Protein AF-A0A7S2DG35-F1 (afdb_monomer)

Foldseek 3Di:
DPDPDDQDDDPVVQCPDPPRNVVQVVVQVPDDDPDVPDGPDPRDDPCQPFDDDDDDDDDDDCPPPDPPPPVVVVVVVVVVVVRVVVVVCCCPPPQLVPDQPRTPVSQVVVCVVVVDGDDGSPPPDD

Nearest PDB structures (foldseek):
  7b0y-assembly1_b  TM=3.272E-01  e=3.017E+00  Homo sapiens

Radius of gyration: 22.72 Å; Cα contacts (8 Å, |Δi|>4): 69; chains: 1; bounding box: 36×44×59 Å

Secondary structure (DSSP, 8-state):
----------HHHHHTSTTTHHHHHHHHTTSPPSSTT-------S----PPP---PPPPPP-TT--TT-HHHHHHHHHHHHHHHHHHHHIIIIIITTT-TTSSHHHHHHHHHHHSSPPPPTT-S--

pLDDT: mean 76.57, std 19.54, range [32.38, 97.25]

Solvent-accessible surface area (backbone atoms only — not comparable to full-atom values): 8322 Å² total; per-residue (Å²): 136,87,77,92,73,73,90,78,74,56,76,70,60,56,62,66,37,85,91,50,25,64,65,47,51,63,54,44,73,71,50,86,57,95,44,95,92,53,77,78,68,74,80,79,59,93,80,69,66,58,65,87,83,86,80,86,78,83,86,80,86,58,92,86,66,54,96,84,37,66,64,61,51,51,50,52,52,51,50,51,48,52,52,52,54,51,49,50,47,47,42,63,72,57,46,55,77,66,32,84,52,34,48,47,68,58,26,52,54,49,22,70,76,67,77,45,82,67,82,62,84,77,71,78,77,133

Mean predicted aligned error: 13.56 Å

Organism: NCBI:txid156173

Structure (mmCIF, N/CA/C/O backbone):
data_AF-A0A7S2DG35-F1
#
_entry.id   AF-A0A7S2DG35-F1
#
loop_
_atom_site.group_PDB
_atom_site.id
_atom_site.type_symbol
_atom_site.label_atom_id
_atom_site.label_alt_id
_atom_site.label_comp_id
_atom_site.label_asym_id
_atom_site.label_entity_id
_atom_site.label_seq_id
_atom_site.pdbx_PDB_ins_code
_atom_site.Cartn_x
_atom_site.Cartn_y
_atom_site.Cartn_z
_atom_site.occupancy
_atom_site.B_iso_or_equiv
_atom_site.auth_seq_id
_atom_site.auth_comp_id
_atom_site.auth_asym_id
_atom_site.auth_atom_id
_atom_site.pdbx_PDB_model_num
ATOM 1 N N . LEU A 1 1 ? -5.696 16.897 -3.460 1.00 34.94 1 LEU A N 1
ATOM 2 C CA . LEU A 1 1 ? -4.703 17.271 -2.423 1.00 34.94 1 LEU A CA 1
ATOM 3 C C . LEU A 1 1 ? -5.353 17.130 -1.051 1.00 34.94 1 LEU A C 1
ATOM 5 O O . LEU A 1 1 ? -5.981 18.063 -0.569 1.00 34.94 1 LEU A O 1
ATOM 9 N N . TYR A 1 2 ? -5.279 15.931 -0.475 1.00 36.50 2 TYR A N 1
ATOM 10 C CA . TYR A 1 2 ? -5.811 15.630 0.854 1.00 36.50 2 TYR A CA 1
ATOM 11 C C . TYR A 1 2 ? -4.840 16.232 1.880 1.00 36.50 2 TYR A C 1
ATOM 13 O O . TYR A 1 2 ? -3.731 15.733 2.051 1.00 36.50 2 TYR A O 1
ATOM 21 N N . ARG A 1 3 ? -5.188 17.372 2.484 1.00 32.38 3 ARG A N 1
ATOM 22 C CA . ARG A 1 3 ? -4.375 17.976 3.550 1.00 32.38 3 ARG A CA 1
ATOM 23 C C . ARG A 1 3 ? -4.629 17.179 4.830 1.00 32.38 3 ARG A C 1
ATOM 25 O O . ARG A 1 3 ? -5.671 17.337 5.449 1.00 32.38 3 ARG A O 1
ATOM 32 N N . SER A 1 4 ? -3.696 16.310 5.206 1.00 46.09 4 SER A N 1
ATOM 33 C CA . SER A 1 4 ? -3.757 15.483 6.423 1.00 46.09 4 SER A CA 1
ATOM 34 C C . SER A 1 4 ? -3.335 16.225 7.697 1.00 46.09 4 SER A C 1
ATOM 36 O O . SER A 1 4 ? -3.139 15.592 8.730 1.00 46.09 4 SER A O 1
ATOM 38 N N . PHE A 1 5 ? -3.147 17.546 7.635 1.00 43.72 5 PHE A N 1
ATOM 39 C CA . PHE A 1 5 ? -2.631 18.327 8.751 1.00 43.72 5 PHE A CA 1
ATOM 40 C C . PHE A 1 5 ? -3.335 19.680 8.859 1.00 43.72 5 PHE A C 1
ATOM 42 O O . PHE A 1 5 ? -3.293 20.500 7.939 1.00 43.72 5 PHE A O 1
ATOM 49 N N . THR A 1 6 ? -3.964 19.903 10.009 1.00 42.16 6 THR A N 1
ATOM 50 C CA . THR A 1 6 ? -4.428 21.208 10.477 1.00 42.16 6 THR A CA 1
ATOM 51 C C . THR A 1 6 ? -3.744 21.431 11.818 1.00 42.16 6 THR A C 1
ATOM 53 O O . THR A 1 6 ? -4.051 20.746 12.789 1.00 42.16 6 THR A O 1
ATOM 56 N N . MET A 1 7 ? -2.760 22.330 11.842 1.00 44.88 7 MET A N 1
ATOM 57 C CA . MET A 1 7 ? -2.032 22.714 13.050 1.00 44.88 7 MET A CA 1
ATOM 58 C C . MET A 1 7 ? -2.975 23.571 13.894 1.00 44.88 7 MET A C 1
ATOM 60 O O . MET A 1 7 ? -3.296 24.687 13.494 1.00 44.88 7 MET A O 1
ATOM 64 N N . ALA A 1 8 ? -3.523 23.007 14.970 1.00 49.94 8 ALA A N 1
ATOM 65 C CA . ALA A 1 8 ? -4.592 23.657 15.722 1.00 49.94 8 ALA A CA 1
ATOM 66 C C . ALA A 1 8 ? -4.087 24.537 16.879 1.00 49.94 8 ALA A C 1
ATOM 68 O O . ALA A 1 8 ? -4.797 25.471 17.229 1.00 49.94 8 ALA A O 1
ATOM 69 N N . LEU A 1 9 ? -2.904 24.268 17.453 1.00 53.88 9 LEU A N 1
ATOM 70 C CA . LEU A 1 9 ? -2.356 24.977 18.624 1.00 53.88 9 LEU A CA 1
ATOM 71 C C . LEU A 1 9 ? -0.817 24.936 18.644 1.00 53.88 9 LEU A C 1
ATOM 73 O O . LEU A 1 9 ? -0.223 23.977 18.139 1.00 53.88 9 LEU A O 1
ATOM 77 N N . ASP A 1 10 ? -0.200 25.964 19.231 1.00 56.94 10 ASP A N 1
ATOM 78 C CA . ASP A 1 10 ? 1.255 26.102 19.420 1.00 56.94 10 ASP A CA 1
ATOM 79 C C . ASP A 1 10 ? 1.743 25.389 20.708 1.00 56.94 10 ASP A C 1
ATOM 81 O O . ASP A 1 10 ? 0.966 25.116 21.629 1.00 56.94 10 ASP A O 1
ATOM 85 N N . SER A 1 11 ? 3.036 25.066 20.784 1.00 57.53 11 SER A N 1
ATOM 86 C CA . SER A 1 11 ? 3.677 24.277 21.852 1.00 57.53 11 SER A CA 1
ATOM 87 C C . SER A 1 11 ? 3.483 24.864 23.256 1.00 57.53 11 SER A C 1
ATOM 89 O O . SER A 1 11 ? 3.310 24.119 24.224 1.00 57.53 11 SER A O 1
ATOM 91 N N . GLU A 1 12 ? 3.484 26.192 23.382 1.00 58.97 12 GLU 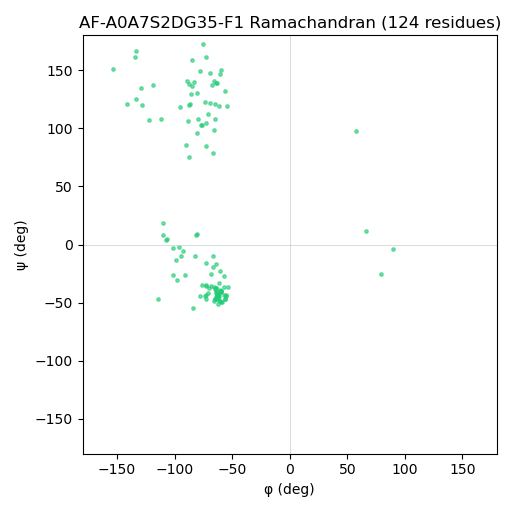A N 1
ATOM 92 C CA . GLU A 1 12 ? 3.269 26.872 24.665 1.00 58.97 12 GLU A CA 1
ATOM 93 C C . GLU A 1 12 ? 1.811 26.790 25.134 1.00 58.97 12 GLU A C 1
ATOM 95 O O . GLU A 1 12 ? 1.559 26.629 26.330 1.00 58.97 12 GLU A O 1
ATOM 100 N N . GLU A 1 13 ? 0.851 26.825 24.207 1.00 58.59 13 GLU A N 1
ATOM 101 C CA . GLU A 1 13 ? -0.579 26.737 24.523 1.00 58.59 13 GLU A CA 1
ATOM 102 C C . GLU A 1 13 ? -0.954 25.331 25.009 1.00 58.59 13 GLU A C 1
ATOM 104 O O . GLU A 1 13 ? -1.723 25.186 25.961 1.00 58.59 13 GLU A O 1
ATOM 109 N N . LEU A 1 14 ? -0.358 24.285 24.425 1.00 56.72 14 LEU A N 1
ATOM 110 C CA . LEU A 1 14 ? -0.601 22.890 24.819 1.00 56.72 14 LEU A CA 1
ATOM 111 C C . LEU A 1 14 ? -0.113 22.576 26.242 1.00 56.72 14 LEU A C 1
ATOM 113 O O . LEU A 1 14 ? -0.778 21.840 26.973 1.00 56.72 14 LEU A O 1
ATOM 117 N N . MET A 1 15 ? 1.011 23.165 26.660 1.00 57.91 15 MET A N 1
ATOM 118 C CA . MET A 1 15 ? 1.579 22.988 28.006 1.00 57.91 15 MET A CA 1
ATOM 119 C C . MET A 1 15 ? 0.786 23.715 29.102 1.00 57.91 15 MET A C 1
ATOM 121 O O . MET A 1 15 ? 0.973 23.425 30.287 1.00 57.91 15 MET A O 1
ATOM 125 N N . GLN A 1 16 ? -0.084 24.653 28.718 1.00 62.19 16 GLN A N 1
ATOM 126 C CA . GLN A 1 16 ? -0.897 25.465 29.626 1.00 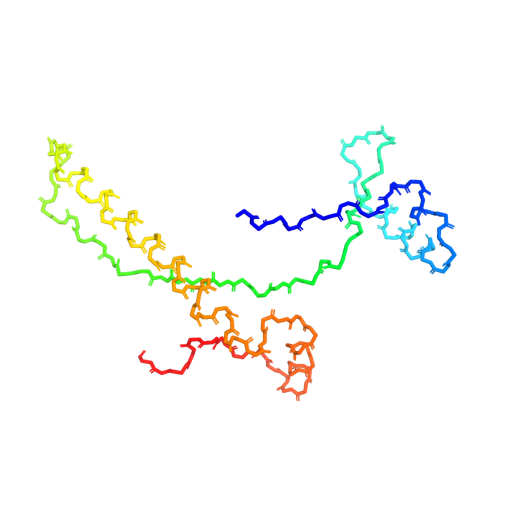62.19 16 GLN A CA 1
ATOM 127 C C . GLN A 1 16 ? -2.355 24.982 29.724 1.00 62.19 16 GLN A C 1
ATOM 129 O O . GLN A 1 16 ? -3.121 25.520 30.527 1.00 62.19 16 GLN A O 1
ATOM 134 N N . LEU A 1 17 ? -2.752 23.953 28.960 1.00 58.00 17 LEU A N 1
ATOM 135 C CA . LEU A 1 17 ? -4.105 23.400 29.027 1.00 58.00 17 LEU A CA 1
ATOM 136 C C . LEU A 1 17 ? -4.343 22.661 30.359 1.00 58.00 17 LEU A C 1
ATOM 138 O O . LEU A 1 17 ? -3.652 21.676 30.654 1.00 58.00 17 LEU A O 1
ATOM 142 N N . PRO A 1 18 ? -5.351 23.069 31.154 1.00 45.62 18 PRO A N 1
ATOM 143 C CA . PRO A 1 18 ? -5.689 22.368 32.386 1.00 45.62 18 PRO A CA 1
ATOM 144 C C . PRO A 1 18 ? -6.160 20.937 32.070 1.00 45.62 18 PRO A C 1
ATOM 146 O O . PRO A 1 18 ? -6.902 20.729 31.113 1.00 45.62 18 PRO A O 1
ATOM 149 N N . LEU A 1 19 ? -5.732 19.962 32.887 1.00 55.94 19 LEU A N 1
ATOM 150 C CA . LEU A 1 19 ? -5.972 18.500 32.800 1.00 55.94 19 LEU A CA 1
ATOM 151 C C . LEU A 1 19 ? -5.114 17.702 31.803 1.00 55.94 19 LEU A C 1
ATOM 153 O O . LEU A 1 19 ? -4.922 16.508 32.019 1.00 55.94 19 LEU A O 1
ATOM 157 N N . LEU A 1 20 ? -4.587 18.317 30.742 1.00 53.91 20 LEU A N 1
ATOM 158 C CA . LEU A 1 20 ? -3.729 17.630 29.761 1.00 53.91 20 LEU A CA 1
ATOM 159 C C . LEU A 1 20 ? -2.235 17.868 30.026 1.00 53.91 20 LEU A C 1
ATOM 161 O O . LEU A 1 20 ? -1.433 16.972 29.774 1.00 53.91 20 LEU A O 1
ATOM 165 N N . GLY A 1 21 ? -1.864 19.022 30.593 1.00 55.81 21 GLY A N 1
ATOM 166 C CA . GLY A 1 21 ? -0.466 19.410 30.806 1.00 55.81 21 GLY A CA 1
ATOM 167 C C . GLY A 1 21 ? 0.389 18.385 31.562 1.00 55.81 21 GLY A C 1
ATOM 168 O O . GLY A 1 21 ? 1.544 18.188 31.194 1.00 55.81 21 GLY A O 1
ATOM 169 N N . ASP A 1 22 ? -0.167 17.682 32.554 1.00 60.41 22 ASP A N 1
ATOM 170 C CA . ASP A 1 22 ? 0.586 16.701 33.353 1.00 60.41 22 ASP A CA 1
ATOM 171 C C . ASP A 1 22 ? 0.879 15.413 32.563 1.00 60.41 22 ASP A C 1
ATOM 173 O O . ASP A 1 22 ? 2.021 14.960 32.514 1.00 60.41 22 ASP A O 1
ATOM 177 N N . PHE A 1 23 ? -0.113 14.886 31.831 1.00 60.19 23 PHE A N 1
ATOM 178 C CA . PHE A 1 23 ? 0.059 13.718 30.954 1.00 60.19 23 PHE A CA 1
ATOM 179 C C . PHE A 1 23 ? 1.111 13.967 29.862 1.00 60.19 23 PHE A C 1
ATOM 181 O O . PHE A 1 23 ? 1.914 13.087 29.545 1.00 60.19 23 PHE A O 1
ATOM 188 N N . PHE A 1 24 ? 1.130 15.173 29.289 1.00 57.88 24 PHE A N 1
ATOM 189 C CA . PHE A 1 24 ? 2.127 15.549 28.288 1.00 57.88 24 PHE A CA 1
ATOM 190 C C . PHE A 1 24 ? 3.504 15.780 28.883 1.00 57.88 24 PHE A C 1
ATOM 192 O O . PHE A 1 24 ? 4.479 15.304 28.308 1.00 57.88 24 PHE A O 1
ATOM 199 N N . ARG A 1 25 ? 3.598 16.478 30.019 1.00 62.53 25 ARG A N 1
ATOM 200 C CA . ARG A 1 25 ? 4.876 16.739 30.689 1.00 62.53 25 ARG A CA 1
ATOM 201 C C . ARG A 1 25 ? 5.589 15.430 31.011 1.00 62.53 25 ARG A C 1
ATOM 203 O O . ARG A 1 25 ? 6.771 15.304 30.703 1.00 62.53 25 ARG A O 1
ATOM 210 N N . ASP A 1 26 ? 4.853 14.439 31.506 1.00 65.94 26 ASP A N 1
ATOM 211 C CA . ASP A 1 26 ? 5.397 13.121 31.839 1.00 65.94 26 ASP A CA 1
ATOM 212 C C . ASP A 1 26 ? 5.826 12.319 30.598 1.00 65.94 26 ASP A C 1
ATOM 214 O O . ASP A 1 26 ? 6.826 11.599 30.631 1.00 65.94 26 ASP A O 1
ATOM 218 N N . ARG A 1 27 ? 5.099 12.447 29.479 1.00 62.34 27 ARG A N 1
ATOM 219 C CA . ARG A 1 27 ? 5.394 11.732 28.224 1.00 62.34 27 ARG A CA 1
ATOM 220 C C . ARG A 1 27 ? 6.550 12.368 27.451 1.00 62.34 27 ARG A C 1
ATOM 222 O O . ARG A 1 27 ? 7.414 11.650 26.957 1.00 62.34 27 ARG A O 1
ATOM 229 N N . VAL A 1 28 ? 6.559 13.694 27.350 1.00 62.06 28 VAL A N 1
ATOM 230 C CA . VAL A 1 28 ? 7.555 14.487 26.617 1.00 62.06 28 VAL A CA 1
ATOM 231 C C . VAL A 1 28 ? 8.893 14.498 27.357 1.00 62.06 28 VAL A C 1
ATOM 233 O O . VAL A 1 28 ? 9.929 14.388 26.711 1.00 62.06 28 VAL A O 1
ATOM 236 N N . ALA A 1 29 ? 8.895 14.510 28.698 1.00 64.12 29 ALA A N 1
ATOM 237 C CA . ALA A 1 29 ? 10.125 14.407 29.491 1.00 64.12 29 ALA A CA 1
ATOM 238 C C . ALA A 1 29 ? 10.907 13.100 29.253 1.00 64.12 29 ALA A C 1
ATOM 240 O O . ALA A 1 29 ? 12.109 13.049 29.500 1.00 64.12 29 ALA A O 1
ATOM 241 N N . GLN A 1 30 ? 10.240 12.044 28.777 1.00 63.97 30 GLN A N 1
ATOM 242 C CA . GLN A 1 30 ? 10.867 10.757 28.461 1.00 63.97 30 GLN A CA 1
ATOM 243 C C . GLN A 1 30 ? 11.303 10.639 26.993 1.00 63.97 30 GLN A C 1
ATOM 245 O O . GLN A 1 30 ? 11.909 9.632 26.620 1.00 63.97 30 GLN A O 1
ATOM 250 N N . MET A 1 31 ? 10.988 11.622 26.143 1.00 61.34 31 MET A N 1
ATOM 251 C CA . MET A 1 31 ? 11.365 11.582 24.734 1.00 61.34 31 MET A CA 1
ATOM 252 C C . MET A 1 31 ? 12.785 12.129 24.551 1.00 61.34 31 MET A C 1
ATOM 254 O O . MET A 1 31 ? 13.090 13.217 25.039 1.00 61.34 31 MET A O 1
ATOM 258 N N . PRO A 1 32 ? 13.668 11.404 23.844 1.00 58.97 32 PRO A N 1
ATOM 259 C CA . PRO A 1 32 ? 14.997 11.910 23.551 1.00 58.97 32 PRO A CA 1
ATOM 260 C C . PRO A 1 32 ? 14.874 13.137 22.647 1.00 58.97 32 PRO A C 1
ATOM 262 O O . PRO A 1 32 ? 14.324 13.050 21.548 1.00 58.97 32 PRO A O 1
ATOM 265 N N . SER A 1 33 ? 15.387 14.277 23.107 1.00 62.28 33 SER A N 1
ATOM 266 C CA . SER A 1 33 ? 15.534 15.445 22.247 1.00 62.28 33 SER A CA 1
ATOM 267 C C . SER A 1 33 ? 16.793 15.304 21.398 1.00 62.28 33 SER A C 1
ATOM 269 O O . SER A 1 33 ? 17.866 14.981 21.908 1.00 62.28 33 SER A O 1
ATOM 271 N N . LEU A 1 34 ? 16.655 15.516 20.089 1.00 61.62 34 LEU A N 1
ATOM 272 C CA . LEU A 1 34 ? 17.770 15.482 19.138 1.00 61.62 34 LEU A CA 1
ATOM 273 C C . LEU A 1 34 ? 18.539 16.816 19.101 1.00 61.62 34 LEU A C 1
ATOM 275 O O . LEU A 1 34 ? 19.609 16.877 18.497 1.00 61.62 34 LEU A O 1
ATOM 279 N N . VAL A 1 35 ? 18.011 17.864 19.745 1.00 70.81 35 VAL A N 1
ATOM 280 C CA . VAL A 1 35 ? 18.606 19.203 19.824 1.00 70.81 35 VAL A CA 1
ATOM 281 C C . VAL A 1 35 ? 18.552 19.681 21.275 1.00 70.81 35 VAL A C 1
ATOM 283 O O . VAL A 1 35 ? 17.500 19.704 21.904 1.00 70.81 35 VAL A O 1
ATOM 286 N N . GLU A 1 36 ? 19.699 20.057 21.835 1.00 59.88 36 GLU A N 1
ATOM 287 C CA . GLU A 1 36 ? 19.791 20.497 23.228 1.00 59.88 36 GLU A CA 1
ATOM 288 C C . GLU A 1 36 ? 18.940 21.759 23.461 1.00 59.88 36 GLU A C 1
ATOM 290 O O . GLU A 1 36 ? 19.144 22.787 22.818 1.00 59.88 36 GLU A O 1
ATOM 295 N N . GLY A 1 37 ? 17.950 21.662 24.355 1.00 66.94 37 GLY A N 1
ATOM 296 C CA . GLY A 1 37 ? 16.983 22.731 24.630 1.00 66.94 37 GLY A CA 1
ATOM 297 C C . GLY A 1 37 ? 15.718 22.712 23.764 1.00 66.94 37 GLY A C 1
ATOM 298 O O . GLY A 1 37 ? 14.816 23.505 24.025 1.00 66.94 37 GLY A O 1
ATOM 299 N N . ASP A 1 38 ? 15.616 21.807 22.787 1.00 61.94 38 ASP A N 1
ATOM 300 C CA . ASP A 1 38 ? 14.396 21.617 22.001 1.00 61.94 38 ASP A CA 1
ATOM 301 C C . ASP A 1 38 ? 13.473 20.593 22.671 1.00 61.94 38 ASP A C 1
ATOM 303 O O . ASP A 1 38 ? 13.921 19.576 23.212 1.00 61.94 38 ASP A O 1
ATOM 307 N N . VAL A 1 39 ? 12.174 20.859 22.632 1.00 63.00 39 VAL A N 1
ATOM 308 C CA . VAL A 1 39 ? 11.143 19.974 23.168 1.00 63.00 39 VAL A CA 1
ATOM 309 C C . VAL A 1 39 ? 10.371 19.441 21.978 1.00 63.00 39 VAL A C 1
ATOM 311 O O . VAL A 1 39 ? 9.592 20.165 21.361 1.00 63.00 39 VAL A O 1
ATOM 314 N N . PHE A 1 40 ? 10.561 18.158 21.659 1.00 61.53 40 PHE A N 1
ATOM 315 C CA . PHE A 1 40 ? 9.726 17.506 20.660 1.00 61.53 40 PHE A CA 1
ATOM 316 C C . PHE A 1 40 ? 8.295 17.428 21.193 1.00 61.53 40 PHE A C 1
ATOM 318 O O . PHE A 1 40 ? 7.944 16.547 21.981 1.00 61.53 40 PHE A O 1
ATOM 325 N N . VAL A 1 41 ? 7.466 18.371 20.761 1.00 59.84 41 VAL A N 1
ATOM 326 C CA . VAL A 1 41 ? 6.029 18.331 20.981 1.00 59.84 41 VAL A CA 1
ATOM 327 C C . VAL A 1 41 ? 5.442 17.550 19.809 1.00 59.84 41 VAL A C 1
ATOM 329 O O . VAL A 1 41 ? 5.418 18.069 18.689 1.00 59.84 41 VAL A O 1
ATOM 332 N N . PRO A 1 42 ? 5.001 16.291 20.004 1.00 55.53 42 PRO A N 1
ATOM 333 C CA . PRO A 1 42 ? 4.301 15.591 18.942 1.00 55.53 42 PRO A CA 1
ATOM 334 C C . PRO A 1 42 ? 3.096 16.448 18.538 1.00 55.53 42 PRO A C 1
ATOM 336 O O . PRO A 1 42 ? 2.371 16.908 19.426 1.00 55.53 42 PRO A O 1
ATOM 339 N N . PRO A 1 43 ? 2.872 16.687 17.234 1.00 53.78 43 PRO A N 1
ATOM 340 C CA . PRO A 1 43 ? 1.766 17.519 16.795 1.00 53.78 43 PRO A CA 1
ATOM 341 C C . PRO A 1 43 ? 0.468 16.980 17.389 1.00 53.78 43 PRO A C 1
ATOM 343 O O . PRO A 1 43 ? 0.091 15.832 17.133 1.00 53.78 43 PRO A O 1
ATOM 346 N N . PHE A 1 44 ? -0.207 17.798 18.197 1.00 48.22 44 PHE A N 1
ATOM 347 C CA . PHE A 1 44 ? -1.470 17.389 18.782 1.00 48.22 44 PHE A CA 1
ATOM 348 C C . PHE A 1 44 ? -2.588 17.579 17.763 1.00 48.22 44 PHE A C 1
ATOM 350 O O . PHE A 1 44 ? -3.144 18.656 17.568 1.00 48.22 44 PHE A O 1
ATOM 357 N N . GLY A 1 45 ? -2.884 16.484 17.081 1.00 54.81 45 GLY A N 1
ATOM 358 C CA . GLY A 1 45 ? -4.130 16.239 16.380 1.00 54.81 45 GLY A CA 1
ATOM 359 C C . GLY A 1 45 ? -4.597 14.837 16.747 1.00 54.81 45 GLY A C 1
ATOM 360 O O . GLY A 1 45 ? -3.830 14.045 17.297 1.00 54.81 45 GLY A O 1
ATOM 361 N N . ALA A 1 46 ? -5.849 14.502 16.442 1.00 51.56 46 ALA A N 1
ATOM 362 C CA . ALA A 1 46 ? -6.319 13.126 16.542 1.00 51.56 46 ALA A CA 1
ATOM 363 C C . ALA A 1 46 ? -5.601 12.267 15.484 1.00 51.56 46 ALA A C 1
ATOM 365 O O . ALA A 1 46 ? -6.149 11.978 14.422 1.00 51.56 46 ALA A O 1
ATOM 366 N N . ILE A 1 47 ? -4.352 11.879 15.751 1.00 53.47 47 ILE A N 1
ATOM 367 C CA . ILE A 1 47 ? -3.658 10.840 14.999 1.00 53.47 47 ILE A CA 1
ATOM 368 C C . ILE A 1 47 ? -4.322 9.536 15.428 1.00 53.47 47 ILE A C 1
ATOM 370 O O . ILE A 1 47 ? -3.891 8.875 16.369 1.00 53.47 47 ILE A O 1
ATOM 374 N N . THR A 1 48 ? -5.430 9.189 14.778 1.00 63.06 48 THR A N 1
ATOM 375 C CA . THR A 1 48 ? -5.973 7.839 14.863 1.00 63.06 48 THR A CA 1
ATOM 376 C C . THR A 1 48 ? -5.148 6.983 13.908 1.00 63.06 48 THR A C 1
ATOM 378 O O . THR A 1 48 ? -5.251 7.159 12.691 1.00 63.06 48 THR A O 1
ATOM 381 N N . PRO A 1 49 ? -4.276 6.085 14.403 1.00 68.88 49 PRO A N 1
ATOM 382 C CA . PRO A 1 49 ? -3.470 5.268 13.513 1.00 68.88 49 PRO A CA 1
ATOM 383 C C . PRO A 1 49 ? -4.406 4.356 12.715 1.00 68.88 49 PRO A C 1
ATOM 385 O O . PRO A 1 49 ? -5.010 3.415 13.243 1.00 68.88 49 PRO A O 1
ATOM 388 N N . GLN A 1 50 ? -4.557 4.669 11.430 1.00 81.75 50 GLN A N 1
ATOM 389 C CA . GLN A 1 50 ? -5.298 3.828 10.503 1.00 81.75 50 GLN A CA 1
ATOM 390 C C . GLN A 1 50 ? -4.488 2.570 10.183 1.00 81.75 50 GLN A C 1
ATOM 392 O O . GLN A 1 50 ? -3.279 2.497 10.411 1.00 81.75 50 GLN A O 1
ATOM 397 N N . ARG A 1 51 ? -5.171 1.542 9.679 1.00 86.56 51 ARG A N 1
ATOM 398 C CA . ARG A 1 51 ? -4.513 0.321 9.199 1.00 86.56 51 ARG A CA 1
ATOM 399 C C . ARG A 1 51 ? -3.544 0.635 8.044 1.00 86.56 51 ARG A C 1
ATOM 401 O O . ARG A 1 51 ? -3.826 1.512 7.230 1.00 86.56 51 ARG A O 1
ATOM 408 N N . HIS A 1 52 ? -2.440 -0.106 7.958 1.00 88.44 52 HIS A N 1
ATOM 409 C CA . HIS A 1 52 ? -1.571 -0.125 6.777 1.00 88.44 52 HIS A CA 1
ATOM 410 C C . HIS A 1 52 ? -2.086 -1.172 5.787 1.00 88.44 52 HIS A C 1
ATOM 412 O O . HIS A 1 52 ? -2.468 -2.266 6.198 1.00 88.44 52 HIS A O 1
ATOM 418 N N . TYR A 1 53 ? -2.091 -0.838 4.499 1.00 90.06 53 TYR A N 1
ATOM 419 C CA . TYR A 1 53 ? -2.604 -1.701 3.438 1.00 90.06 53 TYR A CA 1
ATOM 420 C C . TYR A 1 53 ? -1.479 -2.022 2.465 1.00 90.06 53 TYR A C 1
ATOM 422 O O . TYR A 1 53 ? -0.720 -1.132 2.083 1.00 90.06 53 TYR A O 1
ATOM 430 N N . PHE A 1 54 ? -1.405 -3.284 2.059 1.00 90.81 54 PHE A N 1
ATOM 431 C CA . PHE A 1 54 ? -0.425 -3.777 1.104 1.00 90.81 54 PHE A CA 1
ATOM 432 C C . PHE A 1 54 ? -1.164 -4.546 0.017 1.00 90.81 54 PHE A C 1
ATOM 434 O O . PHE A 1 54 ? -2.044 -5.350 0.320 1.00 90.81 54 PHE A O 1
ATOM 441 N N . LEU A 1 55 ? -0.802 -4.293 -1.237 1.00 90.31 55 LEU A N 1
ATOM 442 C CA . LEU A 1 55 ? -1.286 -5.043 -2.387 1.00 90.31 55 LEU A CA 1
ATOM 443 C C . LEU A 1 55 ? -0.073 -5.494 -3.192 1.00 90.31 55 LEU A C 1
ATOM 445 O O . LEU A 1 55 ? 0.723 -4.668 -3.638 1.00 90.31 55 LEU A O 1
ATOM 449 N N . PHE A 1 56 ? 0.070 -6.805 -3.351 1.00 90.81 56 PHE A N 1
ATOM 450 C CA . PHE A 1 56 ? 1.142 -7.397 -4.137 1.00 90.81 56 PHE A CA 1
ATOM 451 C C . PHE A 1 56 ? 0.632 -7.666 -5.551 1.00 90.81 56 PHE A C 1
ATOM 453 O O . PHE A 1 56 ? -0.332 -8.404 -5.743 1.00 90.81 56 PHE A O 1
ATOM 460 N N . GLY A 1 57 ? 1.263 -7.021 -6.531 1.00 88.25 57 GLY A N 1
ATOM 461 C CA . GLY A 1 57 ? 0.950 -7.211 -7.943 1.00 88.25 57 GLY A CA 1
ATOM 462 C C . GLY A 1 57 ? 1.486 -8.530 -8.497 1.00 88.25 57 GLY A C 1
ATOM 463 O O . GLY A 1 57 ? 2.254 -9.242 -7.847 1.00 88.25 57 GLY A O 1
ATOM 464 N N . GLN A 1 58 ? 1.096 -8.834 -9.733 1.00 91.50 58 GLN A N 1
ATOM 465 C CA . GLN A 1 58 ? 1.655 -9.962 -10.473 1.00 91.50 58 GLN A CA 1
ATOM 466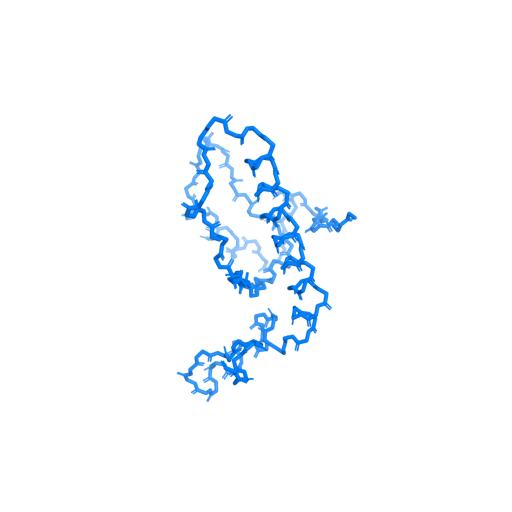 C C . GLN A 1 58 ? 3.119 -9.691 -10.859 1.00 91.50 58 GLN A C 1
ATOM 468 O O . GLN A 1 58 ? 3.487 -8.539 -11.107 1.00 91.50 58 GLN A O 1
ATOM 473 N N . PRO A 1 59 ? 3.968 -10.730 -10.915 1.00 94.31 59 PRO A N 1
ATOM 474 C CA . PRO A 1 59 ? 5.345 -10.578 -11.363 1.00 94.31 59 PRO A CA 1
ATOM 475 C C . PRO A 1 59 ? 5.399 -10.227 -12.855 1.00 94.31 59 PRO A C 1
ATOM 477 O O . PRO A 1 59 ? 4.712 -10.846 -13.666 1.00 94.31 59 PRO A O 1
ATOM 480 N N . ILE A 1 60 ? 6.267 -9.281 -13.224 1.00 93.25 60 ILE A N 1
ATOM 481 C CA . ILE A 1 60 ? 6.512 -8.921 -14.626 1.00 93.25 60 ILE A CA 1
ATOM 482 C C . ILE A 1 60 ? 7.604 -9.849 -15.187 1.00 93.25 60 ILE A C 1
ATOM 484 O O . ILE A 1 60 ? 8.714 -9.879 -14.644 1.00 93.25 60 ILE A O 1
ATOM 488 N N . PRO A 1 61 ? 7.330 -10.635 -16.243 1.00 92.75 61 PRO A N 1
ATOM 489 C CA . PRO A 1 61 ? 8.301 -11.566 -16.802 1.00 92.75 61 PRO A CA 1
ATOM 490 C C . PRO A 1 61 ? 9.396 -10.829 -17.584 1.00 92.75 61 PRO A C 1
ATOM 492 O O . PRO A 1 61 ? 9.125 -10.141 -18.561 1.00 92.75 61 PRO A O 1
ATOM 495 N N . LEU A 1 62 ? 10.658 -11.036 -17.197 1.00 95.06 62 LEU A N 1
ATOM 496 C CA . LEU A 1 62 ? 11.819 -10.385 -17.829 1.00 95.06 62 LEU A CA 1
ATOM 497 C C . LEU A 1 62 ? 12.663 -11.332 -18.697 1.00 95.06 62 LEU A C 1
ATOM 499 O O . LEU A 1 62 ? 13.698 -10.931 -19.215 1.00 95.06 62 LEU A O 1
ATOM 503 N N . ALA A 1 63 ? 12.244 -12.592 -18.859 1.00 93.31 63 ALA A N 1
ATOM 504 C CA . ALA A 1 63 ? 13.064 -13.659 -19.449 1.00 93.31 63 ALA A CA 1
ATOM 505 C C . ALA A 1 63 ? 13.580 -13.364 -20.872 1.00 93.31 63 ALA A C 1
ATOM 507 O O . ALA A 1 63 ? 14.629 -13.873 -21.251 1.00 93.31 63 ALA A O 1
ATOM 508 N N . ASN A 1 64 ? 12.866 -12.535 -21.637 1.00 90.12 64 ASN A N 1
ATOM 509 C CA . ASN A 1 64 ? 13.216 -12.189 -23.016 1.00 90.12 64 ASN A CA 1
ATOM 510 C C . ASN A 1 64 ? 13.697 -10.736 -23.172 1.00 90.12 64 ASN A C 1
ATOM 512 O O . ASN A 1 64 ? 13.861 -10.272 -24.298 1.00 90.12 64 ASN A O 1
ATOM 516 N N . LEU A 1 65 ? 13.905 -10.009 -22.068 1.00 94.06 65 LEU A N 1
ATOM 517 C CA . LEU A 1 65 ? 14.327 -8.614 -22.110 1.00 94.06 65 LEU A CA 1
ATOM 518 C C . LEU A 1 65 ? 15.855 -8.516 -22.191 1.00 94.06 65 LEU A C 1
ATOM 520 O O . LEU A 1 65 ? 16.574 -8.972 -21.301 1.00 94.06 65 LEU A O 1
ATOM 524 N N . SER A 1 66 ? 16.355 -7.886 -23.252 1.00 93.31 66 SER A N 1
ATOM 525 C CA . SER A 1 66 ? 17.780 -7.582 -23.393 1.00 93.31 66 SER A CA 1
ATOM 526 C C . SER A 1 66 ? 18.135 -6.293 -22.654 1.00 93.31 66 SER A C 1
ATOM 528 O O . SER A 1 66 ? 17.429 -5.296 -22.761 1.00 93.31 66 SER A O 1
ATOM 530 N N . ALA A 1 67 ? 19.289 -6.263 -21.983 1.00 91.69 67 ALA A N 1
ATOM 531 C CA . ALA A 1 67 ? 19.798 -5.050 -21.336 1.00 91.69 67 ALA A CA 1
ATOM 532 C C . ALA A 1 67 ? 20.138 -3.915 -22.327 1.00 91.69 67 ALA A C 1
ATOM 534 O O . ALA A 1 67 ? 20.276 -2.766 -21.920 1.00 91.69 67 ALA A O 1
ATOM 535 N N . ASN A 1 68 ? 20.270 -4.232 -23.619 1.00 95.31 68 ASN A N 1
ATOM 536 C CA . ASN A 1 68 ? 20.525 -3.252 -24.679 1.00 95.31 68 ASN A CA 1
ATOM 537 C C . ASN A 1 68 ? 19.242 -2.799 -25.397 1.00 95.31 68 ASN A C 1
ATOM 539 O O . ASN A 1 68 ? 19.312 -1.964 -26.297 1.00 95.31 68 ASN A O 1
ATOM 543 N N . ASP A 1 69 ? 18.085 -3.356 -25.034 1.00 95.38 69 ASP A N 1
ATOM 544 C CA . ASP A 1 69 ? 16.791 -2.988 -25.602 1.00 95.38 69 ASP A CA 1
ATOM 545 C C . ASP A 1 69 ? 16.162 -1.852 -24.786 1.00 95.38 69 ASP A C 1
ATOM 547 O O . ASP A 1 69 ? 15.394 -2.065 -23.847 1.00 95.38 69 ASP A O 1
ATOM 551 N N . ALA A 1 70 ? 16.530 -0.616 -25.127 1.00 95.88 70 ALA A N 1
ATOM 552 C CA . ALA A 1 70 ? 16.048 0.572 -24.428 1.00 95.88 70 ALA A CA 1
ATOM 553 C C . ALA A 1 70 ? 14.518 0.734 -24.506 1.00 95.88 70 ALA A C 1
ATOM 555 O O . ALA A 1 70 ? 13.910 1.227 -23.555 1.00 95.88 70 ALA A O 1
ATOM 556 N N . GLU A 1 71 ? 13.896 0.314 -25.612 1.00 96.62 71 GLU A N 1
ATOM 557 C CA . GLU A 1 71 ? 12.446 0.404 -25.803 1.00 96.62 71 GLU A CA 1
ATOM 558 C C . GLU A 1 71 ? 11.718 -0.633 -24.943 1.00 96.62 71 GLU A C 1
ATOM 560 O O . GLU A 1 71 ? 10.798 -0.276 -24.202 1.00 96.62 71 GLU A O 1
ATOM 565 N N . GLY A 1 72 ? 12.185 -1.886 -24.947 1.00 95.56 72 GLY A N 1
ATOM 566 C CA . GLY A 1 72 ? 11.650 -2.937 -24.081 1.00 95.56 72 GLY A CA 1
ATOM 567 C C . GLY A 1 72 ? 11.784 -2.599 -22.593 1.00 95.56 72 GLY A C 1
ATOM 568 O O . GLY A 1 72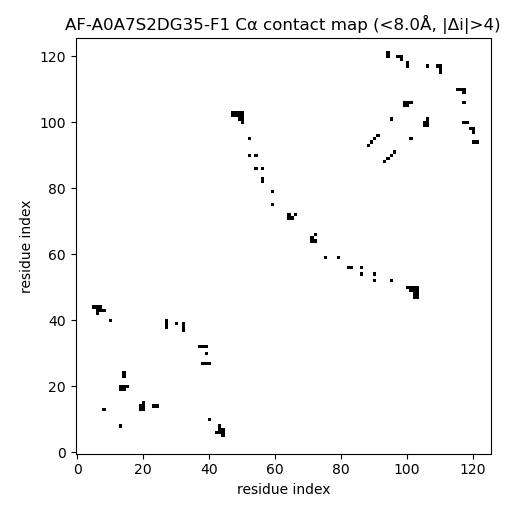 ? 10.844 -2.798 -21.821 1.00 95.56 72 GLY A O 1
ATOM 569 N N . ILE A 1 73 ? 12.914 -2.014 -22.182 1.00 96.50 73 ILE A N 1
ATOM 570 C CA . ILE A 1 73 ? 13.121 -1.561 -20.799 1.00 96.50 73 ILE A CA 1
ATOM 571 C C . ILE A 1 73 ? 12.11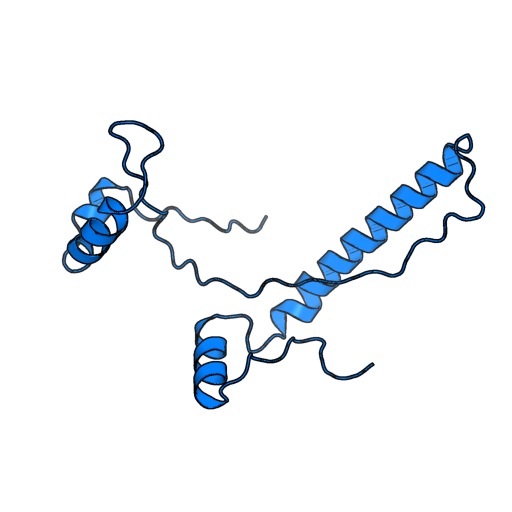6 -0.459 -20.443 1.00 96.50 73 ILE A C 1
ATOM 573 O O . ILE A 1 73 ? 11.476 -0.524 -19.391 1.00 96.50 73 ILE A O 1
ATOM 577 N N . ALA A 1 74 ? 11.944 0.539 -21.314 1.00 97.12 74 ALA A N 1
ATOM 578 C CA . ALA A 1 74 ? 10.985 1.617 -21.089 1.00 97.12 74 ALA A CA 1
ATOM 579 C C . ALA A 1 74 ? 9.544 1.090 -20.978 1.00 97.12 74 ALA A C 1
ATOM 581 O O . ALA A 1 74 ? 8.795 1.545 -20.110 1.00 97.12 74 ALA A O 1
ATOM 582 N N . ALA A 1 75 ? 9.175 0.100 -21.797 1.00 96.38 75 ALA A N 1
ATOM 583 C CA . ALA A 1 75 ? 7.867 -0.545 -21.742 1.00 96.38 75 ALA A CA 1
ATOM 584 C C . ALA A 1 75 ? 7.631 -1.269 -20.405 1.00 96.38 75 ALA A C 1
ATOM 586 O O . ALA A 1 75 ? 6.585 -1.076 -19.788 1.00 96.38 75 ALA A O 1
ATOM 587 N N . VAL A 1 76 ? 8.621 -2.015 -19.903 1.00 96.81 76 VAL A N 1
ATOM 588 C CA . VAL A 1 76 ? 8.541 -2.682 -18.589 1.00 96.81 76 VAL A CA 1
ATOM 589 C C . VAL A 1 76 ? 8.382 -1.677 -17.447 1.00 96.81 76 VAL A C 1
ATOM 591 O O . VAL A 1 76 ? 7.578 -1.890 -16.540 1.00 96.81 76 VAL A O 1
ATOM 594 N N . TYR A 1 77 ? 9.103 -0.553 -17.481 1.00 96.44 77 TYR A N 1
ATOM 595 C CA . TYR A 1 77 ? 8.924 0.504 -16.479 1.00 96.44 77 TYR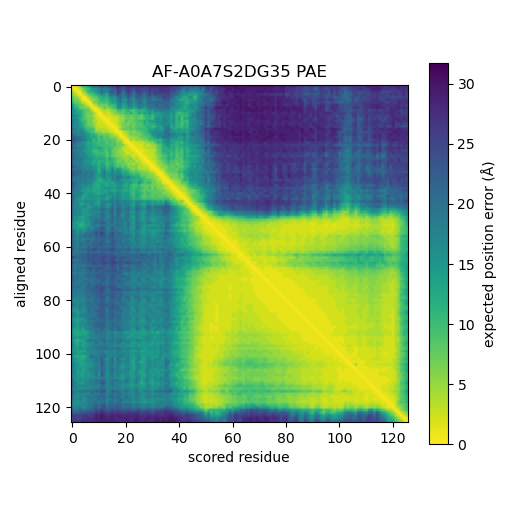 A CA 1
ATOM 596 C C . TYR A 1 77 ? 7.540 1.153 -16.552 1.00 96.44 77 TYR A C 1
ATOM 598 O O . TYR A 1 77 ? 6.966 1.476 -15.509 1.00 96.44 77 TYR A O 1
ATOM 606 N N . ALA A 1 78 ? 7.002 1.346 -17.757 1.00 97.25 78 ALA A N 1
ATOM 607 C CA . ALA A 1 78 ? 5.651 1.861 -17.935 1.00 97.25 78 ALA A CA 1
ATOM 608 C C . ALA A 1 78 ? 4.608 0.884 -17.371 1.00 97.25 78 ALA A C 1
ATOM 610 O O . ALA A 1 78 ? 3.746 1.309 -16.603 1.00 97.25 78 ALA A O 1
ATOM 611 N N . GLU A 1 79 ? 4.735 -0.415 -17.660 1.00 96.62 79 GLU A N 1
ATOM 612 C CA . GLU A 1 79 ? 3.876 -1.466 -17.100 1.00 96.62 79 GLU A CA 1
ATOM 613 C C . GLU A 1 79 ? 3.937 -1.488 -15.568 1.00 96.62 79 GLU A C 1
ATOM 615 O O . GLU A 1 79 ? 2.897 -1.426 -14.908 1.00 96.62 79 GLU A O 1
ATOM 620 N N . LEU A 1 80 ? 5.145 -1.493 -14.991 1.00 96.56 80 LEU A N 1
ATOM 621 C CA . LEU A 1 80 ? 5.344 -1.456 -13.541 1.00 96.56 80 LEU A CA 1
ATOM 622 C C . LEU A 1 80 ? 4.666 -0.237 -12.915 1.00 96.56 80 LEU A C 1
ATOM 624 O O . LEU A 1 80 ? 3.967 -0.357 -11.907 1.00 96.56 80 LEU A O 1
ATOM 628 N N . ARG A 1 81 ? 4.864 0.940 -13.512 1.00 97.06 81 ARG A N 1
ATOM 629 C CA . ARG A 1 81 ? 4.250 2.179 -13.040 1.00 97.06 81 ARG A CA 1
ATOM 630 C C . ARG A 1 81 ? 2.729 2.072 -13.058 1.00 97.06 81 ARG A C 1
ATOM 632 O O . ARG A 1 81 ? 2.101 2.356 -12.042 1.00 97.06 81 ARG A O 1
ATOM 639 N N . THR A 1 82 ? 2.151 1.635 -14.173 1.00 96.75 82 THR A N 1
ATOM 640 C CA . THR A 1 82 ? 0.702 1.458 -14.300 1.00 96.75 82 THR A CA 1
ATOM 641 C C . THR A 1 82 ? 0.167 0.454 -13.281 1.00 96.75 82 THR A C 1
ATOM 643 O O . THR A 1 82 ? -0.869 0.716 -12.670 1.00 96.75 82 THR A O 1
ATOM 646 N N . ALA A 1 83 ? 0.870 -0.656 -13.039 1.00 95.69 83 ALA A N 1
ATOM 647 C CA . ALA A 1 83 ? 0.476 -1.653 -12.047 1.00 95.69 83 ALA A CA 1
ATOM 648 C C . ALA A 1 83 ? 0.478 -1.082 -10.617 1.00 95.69 83 ALA A C 1
ATOM 650 O O . ALA A 1 83 ? -0.476 -1.295 -9.867 1.00 95.69 83 ALA A O 1
ATOM 651 N N . VAL A 1 84 ? 1.508 -0.311 -10.250 1.00 96.06 84 VAL A N 1
ATOM 652 C CA . VAL A 1 84 ? 1.593 0.348 -8.935 1.00 96.06 84 VAL A CA 1
ATOM 653 C C . VAL A 1 84 ? 0.502 1.404 -8.774 1.00 96.06 84 VAL A C 1
ATOM 655 O O . VAL A 1 84 ? -0.199 1.398 -7.764 1.00 96.06 84 VAL A O 1
ATOM 658 N N . GLU A 1 85 ? 0.321 2.286 -9.759 1.00 96.81 85 GLU A N 1
ATOM 659 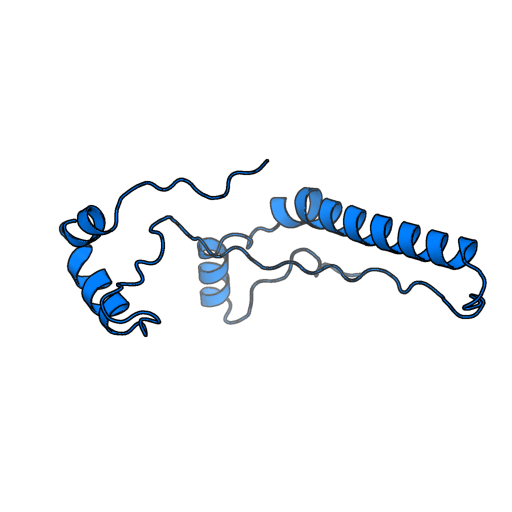C CA . GLU A 1 85 ? -0.705 3.337 -9.716 1.00 96.81 85 GLU A CA 1
ATOM 660 C C . GLU A 1 85 ? -2.114 2.728 -9.624 1.00 96.81 85 GLU A C 1
ATOM 662 O O . GLU A 1 85 ? -2.912 3.136 -8.780 1.00 96.81 85 GLU A O 1
ATOM 667 N N . SER A 1 86 ? -2.396 1.687 -10.413 1.00 94.50 86 SER A N 1
ATOM 668 C CA . SER A 1 86 ? -3.677 0.968 -10.360 1.00 94.50 86 SER A CA 1
ATOM 669 C C . SER A 1 86 ? -3.889 0.287 -9.008 1.00 94.50 86 SER A C 1
ATOM 671 O O . SER A 1 86 ? -4.975 0.364 -8.438 1.00 94.50 86 SER A O 1
ATOM 673 N N . GLY A 1 87 ? -2.844 -0.332 -8.451 1.00 94.06 87 GLY A N 1
ATOM 674 C CA . GLY A 1 87 ? -2.909 -0.942 -7.126 1.00 94.06 87 GLY A CA 1
ATOM 675 C C . GLY A 1 87 ? -3.150 0.078 -6.011 1.00 94.06 87 GLY A C 1
ATOM 676 O O . GLY A 1 87 ? -3.918 -0.183 -5.085 1.00 94.06 87 GLY A O 1
ATOM 677 N N . MET A 1 88 ? -2.555 1.269 -6.117 1.00 94.69 88 MET A N 1
ATOM 678 C CA . MET A 1 88 ? -2.843 2.376 -5.205 1.00 94.69 88 MET A CA 1
ATOM 679 C C . MET A 1 88 ? -4.308 2.809 -5.295 1.00 94.69 88 MET A C 1
ATOM 681 O O . MET A 1 88 ? -4.937 2.974 -4.252 1.00 94.69 88 MET A O 1
ATOM 685 N N . HIS A 1 89 ? -4.857 2.955 -6.503 1.00 94.75 89 HIS A N 1
ATOM 686 C CA . HIS A 1 89 ? -6.270 3.288 -6.698 1.00 94.75 89 HIS A CA 1
ATOM 687 C C . HIS A 1 89 ? -7.200 2.234 -6.099 1.00 94.75 89 HIS A C 1
ATOM 689 O O . HIS A 1 89 ? -8.049 2.578 -5.282 1.00 94.75 89 HIS A O 1
ATOM 695 N N . ALA A 1 90 ? -6.968 0.951 -6.383 1.00 92.94 90 ALA A N 1
ATOM 696 C CA . ALA A 1 90 ? -7.747 -0.136 -5.791 1.00 92.94 90 ALA A CA 1
ATOM 697 C C . ALA A 1 90 ? -7.735 -0.071 -4.250 1.00 92.94 90 ALA A C 1
ATOM 699 O O . ALA A 1 90 ? -8.774 -0.162 -3.594 1.00 92.94 90 ALA A O 1
ATOM 700 N N . LEU A 1 91 ? -6.568 0.168 -3.639 1.00 92.56 91 LEU A N 1
ATOM 701 C CA . LEU A 1 91 ? -6.479 0.316 -2.187 1.00 92.56 91 LEU A CA 1
ATOM 702 C C . LEU A 1 91 ? -7.232 1.549 -1.669 1.00 92.56 91 LEU A C 1
ATOM 704 O O . LEU A 1 91 ? -7.942 1.447 -0.670 1.00 92.56 91 LEU A O 1
ATOM 708 N N . LEU A 1 92 ? -7.055 2.713 -2.294 1.00 93.31 92 LEU A N 1
ATOM 709 C CA . LEU A 1 92 ? -7.628 3.979 -1.830 1.00 93.31 92 LEU A CA 1
ATOM 710 C C . LEU A 1 92 ? -9.142 4.052 -2.008 1.00 93.31 92 LEU A C 1
ATOM 712 O O . LEU A 1 92 ? -9.830 4.526 -1.100 1.00 93.31 92 LEU A O 1
ATOM 716 N N . ASP A 1 93 ? -9.625 3.576 -3.148 1.00 94.00 93 ASP A N 1
ATOM 717 C CA . ASP A 1 93 ? -10.974 3.849 -3.628 1.00 94.00 93 ASP A CA 1
ATOM 718 C C . ASP A 1 93 ? -11.918 2.662 -3.380 1.00 94.00 93 ASP A C 1
ATOM 720 O O . ASP A 1 93 ? -13.115 2.866 -3.176 1.00 94.00 93 ASP A O 1
ATOM 724 N N . GLU A 1 94 ? -11.392 1.434 -3.305 1.00 91.62 94 GLU A N 1
ATOM 725 C CA . GLU A 1 94 ? -12.211 0.218 -3.203 1.00 91.62 94 GLU A CA 1
ATOM 726 C C . GLU A 1 94 ? -12.016 -0.506 -1.865 1.00 91.62 94 GLU A C 1
ATOM 728 O O . GLU A 1 94 ? -12.989 -0.844 -1.193 1.00 91.62 94 GLU A O 1
ATOM 733 N N . VAL A 1 95 ? -10.771 -0.704 -1.418 1.00 92.06 95 VAL A N 1
ATOM 734 C CA . VAL A 1 95 ? -10.488 -1.517 -0.218 1.00 92.06 95 VAL A CA 1
ATOM 735 C C . VAL A 1 95 ? -10.619 -0.708 1.075 1.00 92.06 95 VAL A C 1
ATOM 737 O O . VAL A 1 95 ? -11.356 -1.082 1.990 1.00 92.06 95 VAL A O 1
ATOM 740 N N . ARG A 1 96 ? -9.910 0.422 1.181 1.00 91.69 96 ARG A N 1
ATOM 741 C CA . ARG A 1 96 ? -9.870 1.245 2.405 1.00 91.69 96 ARG A CA 1
ATOM 742 C C . ARG A 1 96 ? -11.234 1.782 2.844 1.00 91.69 96 ARG A C 1
ATOM 744 O O . ARG A 1 96 ? -11.455 1.846 4.055 1.00 91.69 96 ARG A O 1
ATOM 751 N N . PRO A 1 97 ? -12.133 2.235 1.952 1.00 91.31 97 PRO A N 1
ATOM 752 C CA . PRO A 1 97 ? -13.429 2.764 2.374 1.00 91.31 97 PRO A CA 1
ATOM 753 C C . PRO A 1 97 ? -14.352 1.689 2.953 1.00 91.31 97 PRO A C 1
ATOM 755 O O . PRO A 1 97 ? -15.211 2.013 3.772 1.00 91.31 97 PRO A O 1
ATOM 758 N N . LEU A 1 98 ? -14.154 0.431 2.549 1.00 91.56 98 LEU A N 1
ATOM 759 C CA . LEU A 1 98 ? -14.996 -0.698 2.930 1.00 91.56 98 LEU A CA 1
ATOM 760 C C . LEU A 1 98 ? -14.474 -1.470 4.154 1.00 91.56 98 LEU A C 1
ATOM 762 O O . LEU A 1 98 ? -15.211 -2.293 4.688 1.00 91.56 98 LEU A O 1
ATOM 766 N N . ASP 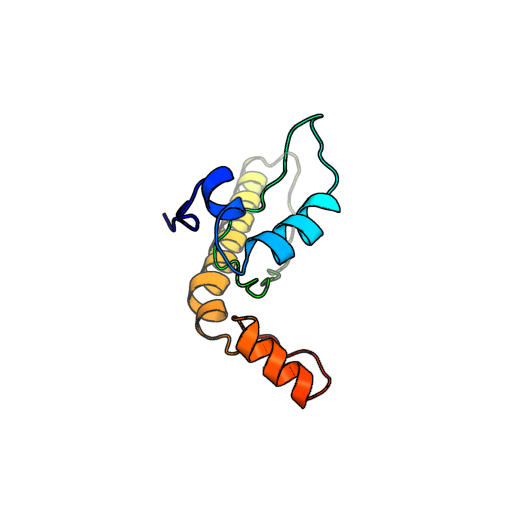A 1 99 ? -13.254 -1.202 4.639 1.00 92.38 99 ASP A N 1
ATOM 767 C CA . ASP A 1 99 ? -12.691 -1.894 5.809 1.00 92.38 99 ASP A CA 1
ATOM 768 C C . ASP A 1 99 ? -13.394 -1.476 7.127 1.00 92.38 99 ASP A C 1
ATOM 770 O O . ASP A 1 99 ? -13.199 -0.348 7.609 1.00 92.38 99 ASP A O 1
ATOM 774 N N . PRO A 1 100 ? -14.155 -2.379 7.786 1.00 91.88 100 PRO A N 1
ATOM 775 C CA . PRO A 1 100 ? -14.836 -2.079 9.048 1.00 91.88 100 PRO A CA 1
ATOM 776 C C . PRO A 1 100 ? -13.865 -1.830 10.216 1.00 91.88 100 PRO A C 1
ATOM 778 O O . PRO A 1 100 ? -14.244 -1.201 11.212 1.00 91.88 100 PRO A O 1
ATOM 781 N N . PHE A 1 101 ? -12.615 -2.282 10.087 1.00 92.44 101 PHE A N 1
ATOM 782 C CA . PHE A 1 101 ? -11.543 -2.196 11.079 1.00 92.44 101 PHE A CA 1
ATOM 783 C C . PHE A 1 101 ? -10.431 -1.213 10.670 1.00 92.44 101 PHE A C 1
ATOM 785 O O . PHE A 1 101 ? -9.326 -1.244 11.233 1.00 92.44 101 PHE A O 1
ATOM 792 N N . ARG A 1 102 ? -10.720 -0.304 9.722 1.00 89.69 102 ARG A N 1
ATOM 793 C CA . ARG A 1 102 ? -9.807 0.781 9.324 1.00 89.69 102 ARG A CA 1
ATOM 794 C C . ARG A 1 102 ? -9.397 1.643 10.514 1.00 89.69 102 ARG A C 1
ATOM 796 O O . ARG A 1 102 ? -8.215 1.953 10.673 1.00 89.69 102 ARG A O 1
ATOM 803 N N . GLU A 1 103 ? -10.385 2.026 11.321 1.00 87.38 103 GLU A N 1
ATOM 804 C CA . GLU A 1 103 ? -10.223 2.891 12.488 1.00 87.38 103 GLU A CA 1
ATOM 805 C C . GLU A 1 103 ? -9.805 2.081 13.722 1.00 87.38 103 GLU A C 1
ATOM 807 O O . GLU A 1 103 ? -10.392 1.036 14.020 1.00 87.38 103 GLU A O 1
ATOM 812 N N . LEU A 1 104 ? -8.833 2.599 14.485 1.00 85.12 104 LEU A N 1
ATOM 813 C CA . LEU A 1 104 ? -8.262 1.905 15.644 1.00 85.12 104 LEU A CA 1
ATOM 814 C C . LEU A 1 104 ? -9.319 1.498 16.680 1.00 85.12 104 LEU A C 1
ATOM 816 O O . LEU A 1 104 ? -9.263 0.383 17.179 1.00 85.12 104 LEU A O 1
ATOM 820 N N . GLY A 1 105 ? -10.279 2.373 16.998 1.00 87.19 105 GLY A N 1
ATOM 821 C CA . GLY A 1 105 ? -11.244 2.117 18.073 1.00 87.19 105 GLY A CA 1
ATOM 822 C C . GLY A 1 105 ? -12.116 0.883 17.824 1.00 87.19 105 GLY A C 1
ATOM 823 O O . GLY A 1 105 ? -12.221 0.015 18.688 1.00 87.19 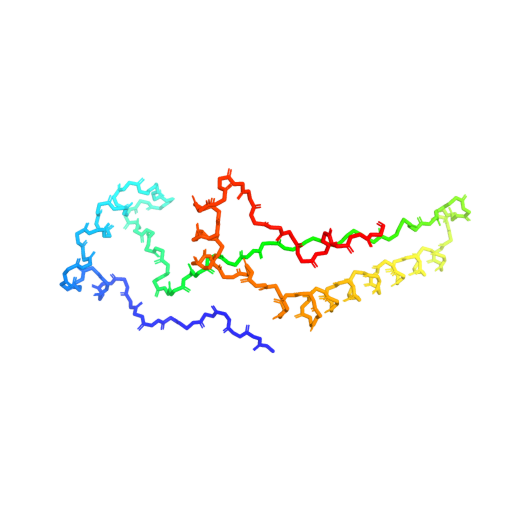105 GLY A O 1
ATOM 824 N N . LYS A 1 106 ? -12.693 0.764 16.618 1.00 88.50 106 LYS A N 1
ATOM 825 C CA . LYS A 1 106 ? -13.505 -0.405 16.234 1.00 88.50 106 LYS A CA 1
ATOM 826 C C . LYS A 1 106 ? -12.667 -1.680 16.201 1.00 88.50 106 LYS A C 1
ATOM 828 O O . LYS A 1 106 ? -13.116 -2.719 16.677 1.00 88.50 106 LYS A O 1
ATOM 833 N N . ARG A 1 107 ? -11.447 -1.583 15.668 1.00 90.88 107 ARG A N 1
ATOM 834 C CA . ARG A 1 107 ? -10.501 -2.698 15.602 1.00 90.88 107 ARG A CA 1
ATOM 835 C C . ARG A 1 107 ? -10.107 -3.193 16.992 1.00 90.88 107 ARG A C 1
ATOM 837 O O . ARG A 1 107 ? -10.273 -4.371 17.268 1.00 90.88 107 ARG A O 1
ATOM 844 N N . ALA A 1 108 ? -9.680 -2.298 17.879 1.00 89.56 108 ALA A N 1
ATOM 845 C CA . ALA A 1 108 ? -9.253 -2.641 19.233 1.00 89.56 108 ALA A CA 1
ATOM 846 C C . ALA A 1 108 ? -10.378 -3.299 20.044 1.00 89.56 108 ALA A C 1
ATOM 848 O O . ALA A 1 108 ? -10.137 -4.280 20.741 1.00 89.56 108 ALA A O 1
ATOM 849 N N . ALA A 1 109 ? -11.615 -2.804 19.919 1.00 92.31 109 ALA A N 1
ATOM 850 C CA . ALA A 1 109 ? -12.768 -3.425 20.567 1.00 92.31 109 ALA A CA 1
ATOM 851 C C . ALA A 1 109 ? -13.011 -4.856 20.057 1.00 92.31 109 ALA A C 1
ATOM 853 O O . ALA A 1 109 ? -13.232 -5.764 20.855 1.00 92.31 109 ALA A O 1
ATOM 854 N N . TRP A 1 110 ? -12.935 -5.074 18.740 1.00 92.94 110 TRP A N 1
ATOM 855 C CA . TRP A 1 110 ? -13.095 -6.405 18.154 1.00 92.94 110 TRP A CA 1
ATOM 856 C C . TRP A 1 110 ? -11.971 -7.354 18.585 1.00 92.94 110 TRP A C 1
ATOM 858 O O . TRP A 1 110 ? -12.247 -8.469 19.019 1.00 92.94 110 TRP A O 1
ATOM 868 N N . GLU A 1 111 ? -10.717 -6.908 18.525 1.00 93.38 111 GLU A N 1
ATOM 869 C CA . GLU A 1 111 ? -9.544 -7.714 18.886 1.00 93.38 111 GLU A CA 1
ATOM 870 C C . GLU A 1 111 ? -9.551 -8.091 20.371 1.00 93.38 111 GLU A C 1
ATOM 872 O O . GLU A 1 111 ? -9.280 -9.238 20.715 1.00 93.38 111 GLU A O 1
ATOM 877 N N . ALA A 1 112 ? -9.949 -7.169 21.252 1.00 94.56 112 ALA A N 1
ATOM 878 C CA . ALA A 1 112 ? -10.084 -7.445 22.680 1.00 94.56 112 ALA A CA 1
ATOM 879 C C . ALA A 1 112 ? -11.170 -8.491 22.983 1.00 94.56 112 ALA A C 1
ATOM 881 O O . ALA A 1 112 ? -10.992 -9.316 23.877 1.00 94.56 112 ALA A O 1
ATOM 882 N N . LEU A 1 113 ? -12.285 -8.473 22.243 1.00 95.38 113 LEU A N 1
ATOM 883 C CA . LEU A 1 113 ? -13.385 -9.425 22.427 1.00 95.38 113 LEU A CA 1
ATOM 884 C C . LEU A 1 113 ? -13.078 -10.810 21.847 1.00 95.38 113 LEU A C 1
ATOM 886 O O . LEU A 1 113 ? -13.528 -11.811 22.400 1.00 95.38 113 LEU A O 1
ATOM 890 N N . ASN A 1 114 ? -12.343 -10.871 20.736 1.00 93.31 114 ASN A N 1
ATOM 891 C CA . ASN A 1 114 ? -12.087 -12.120 20.015 1.00 93.31 114 ASN A CA 1
ATOM 892 C C . ASN A 1 114 ? -10.720 -12.740 20.346 1.00 93.31 114 ASN A C 1
ATOM 894 O O . ASN A 1 114 ? -10.480 -13.894 20.002 1.00 93.31 114 ASN A O 1
ATOM 898 N N . GLY A 1 115 ? -9.815 -12.000 20.995 1.00 92.69 115 GLY A N 1
ATOM 899 C CA . GLY A 1 115 ? -8.476 -12.474 21.361 1.00 92.69 115 GLY A CA 1
ATOM 900 C C . GLY A 1 115 ? -7.550 -12.746 20.168 1.00 92.69 115 GLY A C 1
ATOM 901 O O . GLY A 1 115 ? -6.493 -13.348 20.338 1.00 92.69 115 GLY A O 1
ATOM 902 N N . VAL A 1 116 ? -7.941 -12.321 18.966 1.00 92.69 116 VAL A N 1
ATOM 903 C CA . VAL A 1 116 ? -7.191 -12.478 17.713 1.00 92.69 116 VAL A CA 1
ATOM 904 C C . VAL A 1 116 ? -7.192 -11.157 16.948 1.00 92.69 116 VAL A C 1
ATOM 906 O O . VAL A 1 116 ? -8.016 -10.285 17.214 1.00 92.69 116 VAL A O 1
ATOM 909 N N . GLN A 1 117 ? -6.269 -11.003 15.999 1.00 89.06 117 GLN A N 1
ATOM 910 C CA . GLN A 1 117 ? -6.190 -9.814 15.150 1.00 89.06 117 GLN A CA 1
ATOM 911 C C . GLN A 1 117 ? -7.424 -9.701 14.242 1.00 89.06 117 GLN A C 1
ATOM 913 O O . GLN A 1 117 ? -7.891 -10.704 13.699 1.00 89.06 117 GLN A O 1
ATOM 918 N N . ALA A 1 118 ? -7.940 -8.483 14.051 1.00 90.56 118 ALA A N 1
ATOM 919 C CA . ALA A 1 118 ? -9.091 -8.264 13.183 1.00 90.56 118 ALA A CA 1
ATOM 920 C C . ALA A 1 118 ? -8.751 -8.609 11.725 1.00 90.56 118 ALA A C 1
ATOM 922 O O . ALA A 1 118 ? -7.671 -8.226 11.257 1.00 90.56 118 ALA A O 1
ATOM 923 N N . PRO A 1 119 ? -9.664 -9.263 10.985 1.00 90.06 119 PRO A N 1
ATOM 924 C CA . PRO A 1 119 ? -9.395 -9.730 9.628 1.00 90.06 119 PRO A CA 1
ATOM 925 C C . PRO A 1 119 ? -9.028 -8.577 8.688 1.00 90.06 119 PRO A C 1
ATOM 927 O O . PRO A 1 119 ? -9.463 -7.427 8.888 1.00 90.06 119 PRO A O 1
ATOM 930 N N . ALA A 1 120 ? -8.210 -8.874 7.676 1.00 84.62 120 ALA A N 1
ATOM 931 C CA . ALA A 1 120 ? -7.931 -7.928 6.607 1.00 84.62 120 ALA A CA 1
ATOM 932 C C . ALA A 1 120 ? -9.110 -7.897 5.613 1.00 84.62 120 ALA A C 1
ATOM 934 O O . ALA A 1 120 ? -9.793 -8.903 5.420 1.00 84.62 120 ALA A O 1
ATOM 935 N N . PRO A 1 121 ? -9.369 -6.755 4.956 1.00 81.06 121 PRO A N 1
ATOM 936 C CA . PRO A 1 121 ? -10.508 -6.600 4.045 1.00 81.06 121 PRO A CA 1
ATOM 937 C C . PRO A 1 121 ? -10.433 -7.451 2.766 1.00 81.06 121 PRO A C 1
ATOM 939 O O . PRO A 1 121 ? -11.423 -7.529 2.051 1.00 81.06 121 PRO A O 1
ATOM 942 N N . LEU A 1 122 ? -9.291 -8.084 2.476 1.00 67.44 122 LEU A N 1
ATOM 943 C CA . LEU A 1 122 ? -9.093 -8.951 1.308 1.00 67.44 122 LEU A CA 1
ATOM 944 C C . LEU A 1 122 ? -9.035 -10.449 1.663 1.00 67.44 122 LEU A C 1
ATOM 946 O O . LEU A 1 122 ? -8.828 -11.269 0.777 1.00 67.44 122 LEU A O 1
ATOM 950 N N . ASP A 1 123 ? -9.259 -10.831 2.926 1.00 53.97 123 ASP A N 1
ATOM 951 C CA . ASP A 1 123 ? -9.120 -12.231 3.368 1.00 53.97 123 ASP A CA 1
ATOM 952 C C . ASP A 1 123 ? -10.342 -13.123 3.060 1.00 53.97 123 ASP A C 1
ATOM 954 O O . ASP A 1 123 ? -10.391 -14.285 3.472 1.00 53.97 123 ASP A O 1
ATOM 958 N N . SER A 1 124 ? -11.337 -12.645 2.305 1.00 37.44 124 SER A N 1
ATOM 959 C CA . SER A 1 124 ? -12.420 -13.504 1.816 1.00 37.44 124 SER A CA 1
ATOM 960 C C . SER A 1 124 ? -12.034 -14.163 0.490 1.00 37.44 124 SER A C 1
ATOM 962 O O . SER A 1 124 ? -12.523 -13.777 -0.565 1.00 37.44 124 SER A O 1
ATOM 964 N N . THR A 1 125 ? -11.170 -15.176 0.579 1.00 37.09 125 THR A N 1
ATOM 965 C CA . THR A 1 125 ? -11.130 -16.324 -0.347 1.00 37.09 125 THR A CA 1
ATOM 966 C C . THR A 1 125 ? -10.924 -15.993 -1.837 1.00 37.09 125 THR A C 1
ATOM 968 O O . THR A 1 125 ? -11.877 -15.780 -2.584 1.00 37.09 125 THR A O 1
ATOM 971 N N . THR A 1 126 ? -9.684 -16.090 -2.321 1.00 34.41 126 THR A N 1
ATOM 972 C CA . THR A 1 126 ? -9.387 -16.613 -3.670 1.00 34.41 126 THR A CA 1
ATOM 973 C C . THR A 1 126 ? -8.038 -17.314 -3.656 1.00 34.41 126 THR A C 1
ATOM 975 O O . THR A 1 126 ? -7.091 -16.734 -3.084 1.00 34.41 126 THR A O 1
#

Sequence (126 aa):
LYRSFTMALDSEELMQLPLLGDFFRDRVAQMPSLVEGDVFVPPFGAITPQRHYFLFGQPIPLANLSANDAEGIAAVYAELRTAVESGMHALLDEVRPLDPFRELGKRAAWEALNGVQAPAPLDSTT